Protein AF-A0A7Y2UEE7-F1 (afdb_monomer)

Solvent-accessible surface area (backbone atoms only — not comparable to full-atom values): 2125 Å² total; per-residue (Å²): 68,68,92,72,76,26,98,36,63,68,60,38,43,50,54,44,23,71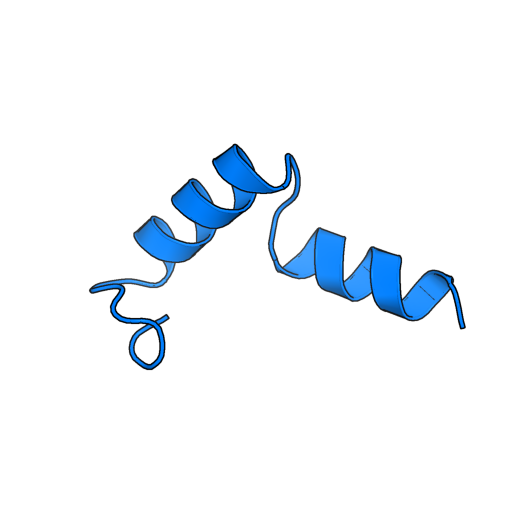,74,68,76,35,44,69,66,55,50,53,51,57,61,63,71,74,110

pLDDT: mean 85.19, std 9.76, range [50.78, 93.25]

Mean predicted aligned error: 5.0 Å

Structure (mmCIF, N/CA/C/O backbone):
data_AF-A0A7Y2UEE7-F1
#
_entry.id   AF-A0A7Y2UEE7-F1
#
loop_
_atom_site.group_PDB
_atom_site.id
_atom_site.type_symbol
_atom_site.label_atom_id
_atom_site.label_alt_id
_atom_site.label_comp_id
_atom_site.label_asym_id
_atom_site.label_entity_id
_atom_site.label_seq_id
_atom_site.pdbx_PDB_ins_code
_atom_site.Cartn_x
_atom_site.Cartn_y
_atom_site.Cartn_z
_atom_site.occupancy
_atom_site.B_iso_or_equiv
_atom_site.auth_seq_id
_atom_site.auth_comp_id
_atom_site.auth_asym_id
_atom_site.auth_atom_id
_atom_site.pdbx_PDB_model_num
ATOM 1 N N . ALA A 1 1 ? 3.934 -9.274 1.252 1.00 73.69 1 ALA A N 1
ATOM 2 C CA . ALA A 1 1 ? 4.504 -8.486 0.136 1.00 73.69 1 ALA A CA 1
ATOM 3 C C . ALA A 1 1 ? 4.987 -9.440 -0.942 1.00 73.69 1 ALA A C 1
ATOM 5 O O . ALA A 1 1 ? 4.250 -9.597 -1.900 1.00 73.69 1 ALA A O 1
ATOM 6 N N . LEU A 1 2 ? 6.102 -10.156 -0.736 1.00 77.19 2 LEU A N 1
ATOM 7 C CA . LEU A 1 2 ? 6.570 -11.183 -1.681 1.00 77.19 2 LEU A CA 1
ATOM 8 C C . LEU A 1 2 ? 5.530 -12.296 -1.896 1.00 77.19 2 LEU A C 1
ATOM 10 O O . LEU A 1 2 ? 5.167 -12.587 -3.025 1.00 77.19 2 LEU A O 1
ATOM 14 N N . ASP A 1 3 ? 4.951 -12.791 -0.802 1.00 79.31 3 ASP A N 1
ATOM 15 C CA . ASP A 1 3 ? 3.890 -13.812 -0.811 1.00 79.31 3 ASP A CA 1
ATOM 16 C C . ASP A 1 3 ? 2.581 -13.359 -1.492 1.00 79.31 3 ASP A C 1
ATOM 18 O O . ASP A 1 3 ? 1.747 -14.155 -1.890 1.00 79.31 3 ASP A O 1
ATOM 22 N N . SER A 1 4 ? 2.407 -12.048 -1.668 1.00 75.94 4 SER A N 1
ATOM 23 C CA . SER A 1 4 ? 1.212 -11.445 -2.273 1.00 75.94 4 SER A CA 1
ATOM 24 C C . SER A 1 4 ? 1.472 -10.954 -3.703 1.00 75.94 4 SER A C 1
ATOM 26 O O . SER A 1 4 ? 0.724 -10.117 -4.199 1.00 75.94 4 SER A O 1
ATOM 28 N N . GLY A 1 5 ? 2.573 -11.389 -4.330 1.00 86.56 5 GLY A N 1
ATOM 29 C CA . GLY A 1 5 ? 2.958 -11.003 -5.693 1.00 86.56 5 GLY A CA 1
ATOM 30 C C . GLY A 1 5 ? 3.612 -9.620 -5.832 1.00 86.56 5 GLY A C 1
ATOM 31 O O . GLY A 1 5 ? 3.817 -9.149 -6.947 1.00 86.56 5 GLY A O 1
ATOM 32 N N . PHE A 1 6 ? 3.962 -8.943 -4.732 1.00 85.44 6 PHE A N 1
ATOM 33 C CA . PHE A 1 6 ? 4.650 -7.650 -4.792 1.00 85.44 6 PHE A CA 1
ATOM 34 C C . PHE A 1 6 ? 6.163 -7.824 -4.717 1.00 85.44 6 PHE A C 1
ATOM 36 O O . PHE A 1 6 ? 6.687 -8.306 -3.713 1.00 85.44 6 PHE A O 1
ATOM 43 N N . ASN A 1 7 ? 6.865 -7.272 -5.709 1.00 85.88 7 ASN A N 1
ATOM 44 C CA . ASN A 1 7 ? 8.332 -7.240 -5.777 1.00 85.88 7 ASN A CA 1
ATOM 45 C C . ASN A 1 7 ? 9.000 -6.508 -4.600 1.00 85.88 7 ASN A C 1
ATOM 47 O O . ASN A 1 7 ? 10.205 -6.616 -4.397 1.00 85.88 7 ASN A O 1
ATOM 51 N N . SER A 1 8 ? 8.250 -5.713 -3.827 1.00 89.88 8 SER A N 1
ATOM 52 C CA . SER A 1 8 ? 8.791 -4.951 -2.700 1.00 89.88 8 SER A CA 1
ATOM 53 C C . SER A 1 8 ? 7.729 -4.537 -1.686 1.00 89.88 8 SER A C 1
ATOM 55 O O . SER A 1 8 ? 6.569 -4.282 -2.022 1.00 89.88 8 SER A O 1
ATOM 57 N N . LYS A 1 9 ? 8.160 -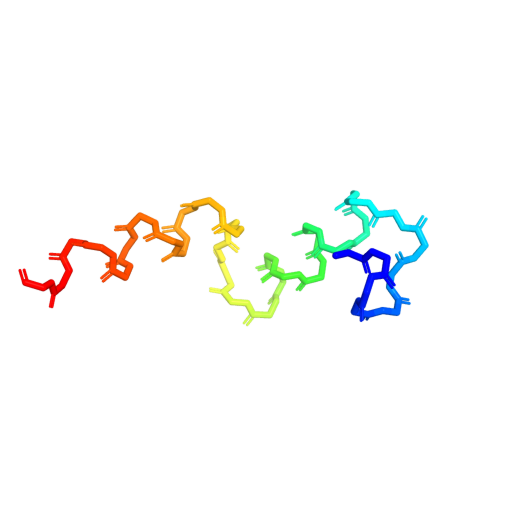4.381 -0.425 1.00 87.44 9 LYS A N 1
ATOM 58 C CA . LYS A 1 9 ? 7.326 -3.847 0.668 1.00 87.44 9 LYS A CA 1
ATOM 59 C C . LYS A 1 9 ? 6.800 -2.442 0.355 1.00 87.44 9 LYS A C 1
ATOM 61 O O . LYS A 1 9 ? 5.647 -2.155 0.653 1.00 87.44 9 LYS A O 1
ATOM 66 N N . ALA A 1 10 ? 7.610 -1.587 -0.271 1.00 89.12 10 ALA A N 1
ATOM 67 C CA . ALA A 1 10 ? 7.211 -0.226 -0.634 1.00 89.12 10 ALA A CA 1
ATOM 68 C C . ALA A 1 10 ? 6.036 -0.204 -1.629 1.00 89.12 10 ALA A C 1
ATOM 70 O O . ALA A 1 10 ? 5.080 0.546 -1.431 1.00 89.12 10 ALA A O 1
ATOM 71 N N . THR A 1 11 ? 6.069 -1.069 -2.649 1.00 90.62 11 THR A N 1
ATOM 72 C CA . THR A 1 11 ? 4.994 -1.202 -3.645 1.00 90.62 11 THR A CA 1
ATOM 73 C C . THR A 1 11 ? 3.708 -1.710 -3.006 1.00 90.62 11 THR A C 1
ATOM 75 O O . THR A 1 11 ? 2.650 -1.122 -3.219 1.00 90.62 11 THR A O 1
ATOM 78 N N . PHE A 1 12 ? 3.807 -2.734 -2.151 1.00 90.75 12 PHE A N 1
ATOM 79 C CA . PHE A 1 12 ? 2.666 -3.229 -1.380 1.00 90.75 12 PHE A CA 1
ATOM 80 C C . PHE A 1 12 ? 2.063 -2.131 -0.494 1.00 90.75 12 PHE A C 1
ATOM 82 O O . PHE A 1 12 ? 0.860 -1.903 -0.535 1.00 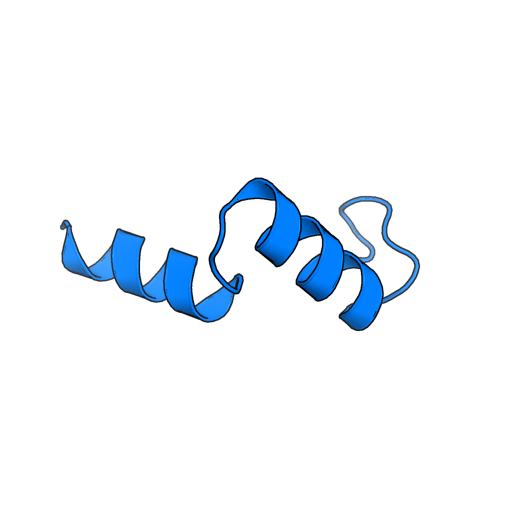90.75 12 PHE A O 1
ATOM 89 N N . ASN A 1 13 ? 2.889 -1.403 0.265 1.00 90.06 13 ASN A N 1
ATOM 90 C CA . ASN A 1 13 ? 2.418 -0.348 1.165 1.00 90.06 13 ASN A CA 1
ATOM 91 C C . ASN A 1 13 ? 1.704 0.780 0.408 1.00 90.06 13 ASN A C 1
ATOM 93 O O . ASN A 1 13 ? 0.677 1.269 0.875 1.00 90.06 13 ASN A O 1
ATOM 97 N N . ARG A 1 14 ? 2.227 1.183 -0.760 1.00 92.25 14 ARG A N 1
ATOM 98 C CA . ARG A 1 14 ? 1.592 2.186 -1.626 1.00 92.25 14 ARG A CA 1
ATOM 99 C C . ARG A 1 14 ? 0.249 1.698 -2.162 1.00 92.25 14 ARG A C 1
ATOM 101 O O . A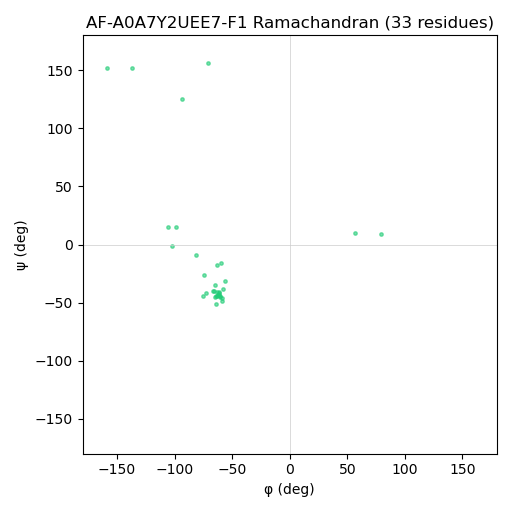RG A 1 14 ? -0.743 2.396 -1.990 1.00 92.25 14 ARG A O 1
ATOM 108 N N . ALA A 1 15 ? 0.208 0.504 -2.752 1.00 92.19 15 ALA A N 1
ATOM 109 C CA . ALA A 1 15 ? -1.023 -0.070 -3.293 1.00 92.19 15 ALA A CA 1
ATOM 110 C C . ALA A 1 15 ? -2.090 -0.254 -2.203 1.00 92.19 15 ALA A C 1
ATOM 112 O O . ALA A 1 15 ? -3.238 0.145 -2.376 1.00 92.19 15 ALA A O 1
ATOM 113 N N . PHE A 1 16 ? -1.693 -0.771 -1.039 1.00 92.12 16 PHE A N 1
ATOM 114 C CA . PHE A 1 16 ? -2.587 -0.970 0.098 1.00 92.12 16 PHE A CA 1
ATOM 115 C C . PHE A 1 16 ? -3.153 0.354 0.624 1.00 92.12 16 PHE A C 1
ATOM 117 O O . PHE A 1 16 ? -4.344 0.434 0.930 1.00 92.12 16 PHE A O 1
ATOM 124 N N . LYS A 1 17 ? -2.326 1.407 0.688 1.00 92.69 17 LYS A N 1
ATOM 125 C CA . LYS A 1 17 ? -2.777 2.746 1.083 1.00 92.69 17 LYS A CA 1
ATOM 126 C C . LYS A 1 17 ? -3.745 3.351 0.073 1.00 92.69 17 LYS A C 1
ATOM 128 O O . LYS A 1 17 ? -4.714 3.961 0.495 1.00 92.69 17 LYS A O 1
ATOM 133 N N . LEU A 1 18 ? -3.515 3.175 -1.226 1.00 92.44 18 LEU A N 1
ATOM 134 C CA . LEU A 1 18 ? -4.435 3.668 -2.255 1.00 92.44 18 LEU A CA 1
ATOM 135 C C . LEU A 1 18 ? -5.785 2.941 -2.215 1.00 92.44 18 LEU A C 1
ATOM 137 O O . LEU A 1 18 ? -6.819 3.577 -2.356 1.00 92.44 18 LEU A O 1
ATOM 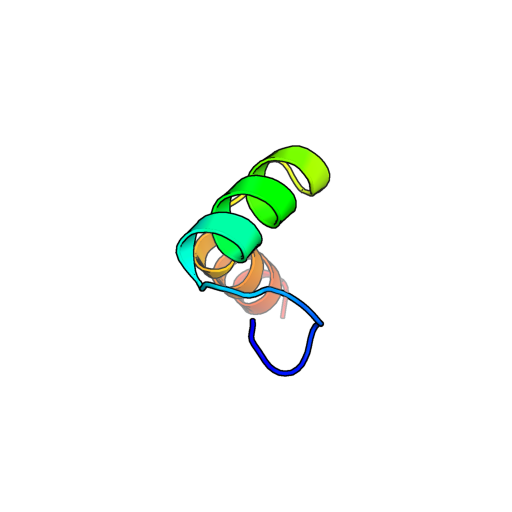141 N N . TYR A 1 19 ? -5.776 1.626 -1.988 1.00 92.06 19 TYR A N 1
ATOM 142 C CA . TYR A 1 19 ? -6.994 0.817 -1.953 1.00 92.06 19 TYR A CA 1
ATOM 143 C C . TYR A 1 19 ? -7.814 1.001 -0.667 1.00 92.06 19 TYR A C 1
ATOM 145 O O . TYR A 1 19 ? -9.035 1.105 -0.712 1.00 92.06 19 TYR A O 1
ATOM 153 N N . SER A 1 20 ? -7.155 1.019 0.495 1.00 89.19 20 SER A N 1
ATOM 154 C CA . SER A 1 20 ? -7.829 1.044 1.805 1.00 89.19 20 SER A CA 1
ATOM 155 C C . SER A 1 20 ? -7.856 2.422 2.476 1.00 89.19 20 SER A C 1
ATOM 157 O O . SER A 1 20 ? -8.356 2.550 3.598 1.00 89.19 20 SER A O 1
ATOM 159 N N . SER A 1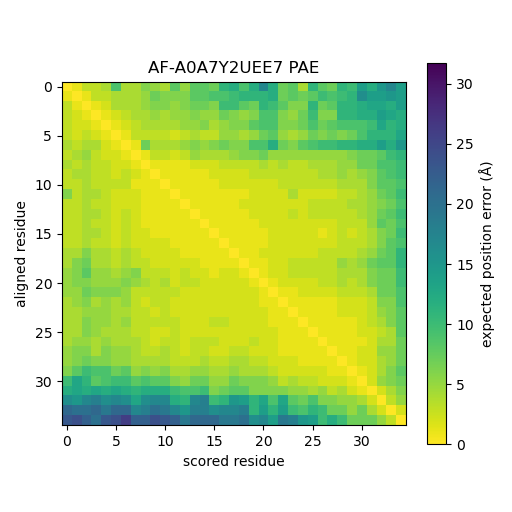 21 ? -7.262 3.433 1.833 1.00 93.25 21 SER A N 1
ATOM 160 C CA . SER A 1 21 ? -6.980 4.769 2.385 1.00 93.25 21 SER A CA 1
ATOM 161 C C . SER A 1 21 ? -6.132 4.771 3.668 1.00 93.25 21 SER A C 1
ATOM 163 O O . SER A 1 21 ? -5.978 5.807 4.307 1.00 93.25 21 SER A O 1
ATOM 165 N N . GLN A 1 22 ? -5.555 3.629 4.055 1.00 91.00 22 GLN A N 1
ATOM 166 C CA . GLN A 1 22 ? -4.801 3.437 5.296 1.00 91.00 22 GLN A CA 1
ATOM 167 C C . GLN A 1 22 ? -3.534 2.625 5.035 1.00 91.00 22 GLN A C 1
ATOM 169 O O . GLN A 1 22 ? -3.476 1.787 4.140 1.00 91.00 22 GLN A O 1
ATOM 174 N N . THR A 1 23 ? -2.491 2.830 5.831 1.00 92.06 23 THR A N 1
ATOM 175 C CA . THR A 1 23 ? -1.323 1.945 5.795 1.00 92.06 23 THR A CA 1
ATOM 176 C C . THR A 1 23 ? -1.662 0.569 6.391 1.00 92.06 23 THR A C 1
ATOM 178 O O . THR A 1 23 ? -2.545 0.455 7.247 1.00 92.06 23 THR A O 1
ATOM 181 N N . PRO A 1 24 ? -0.930 -0.502 6.026 1.00 88.88 24 PRO A N 1
ATOM 182 C CA . PRO A 1 24 ? -1.159 -1.833 6.598 1.00 88.88 24 PRO A CA 1
ATOM 183 C C 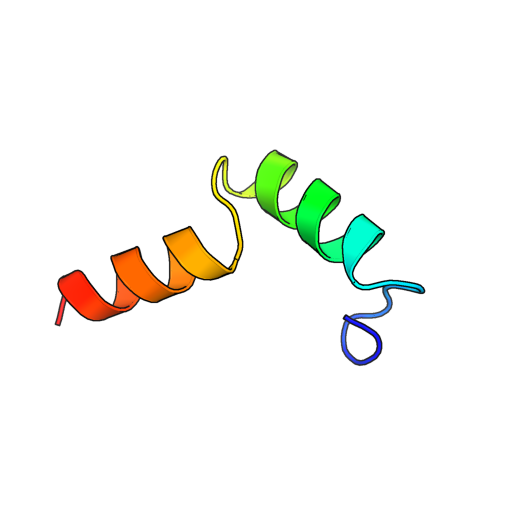. PRO A 1 24 ? -1.060 -1.875 8.131 1.00 88.88 24 PRO A C 1
ATOM 185 O O . PRO A 1 24 ? -1.718 -2.680 8.789 1.00 88.88 24 PRO A O 1
ATOM 188 N N . SER A 1 25 ? -0.223 -1.023 8.726 1.00 89.19 25 SER A N 1
ATOM 189 C CA . SER A 1 25 ? -0.086 -0.920 10.182 1.00 89.19 25 SER A CA 1
ATOM 190 C C . SER A 1 25 ? -1.291 -0.234 10.828 1.00 89.19 25 SER A C 1
ATOM 192 O O . SER A 1 25 ? -1.784 -0.725 11.842 1.00 89.19 25 SER A O 1
ATOM 194 N N . GLU A 1 26 ? -1.809 0.838 10.223 1.00 90.50 26 GLU A N 1
ATOM 195 C CA . GLU A 1 26 ? -3.039 1.506 10.675 1.00 90.50 26 GLU A CA 1
ATOM 196 C C . GLU A 1 26 ? -4.248 0.578 10.565 1.00 90.50 26 GLU A C 1
ATOM 198 O O . GLU A 1 26 ? -4.998 0.438 11.529 1.00 90.50 26 GLU A O 1
ATOM 203 N N . TYR A 1 27 ? -4.383 -0.147 9.450 1.00 90.25 27 TYR A N 1
ATOM 204 C CA . TYR A 1 27 ? -5.462 -1.117 9.262 1.00 90.25 27 TYR A CA 1
ATOM 205 C C . TYR A 1 27 ? -5.430 -2.229 10.319 1.00 90.25 27 TYR A C 1
ATOM 207 O O . TYR A 1 27 ? -6.455 -2.543 10.926 1.00 90.25 27 TYR A O 1
ATOM 215 N N . ARG A 1 28 ? -4.245 -2.794 10.604 1.00 89.31 28 ARG A N 1
ATOM 216 C CA . ARG A 1 28 ? -4.075 -3.797 11.672 1.00 89.31 28 ARG A CA 1
ATOM 217 C C . ARG A 1 28 ? -4.441 -3.240 13.046 1.00 89.31 28 ARG A C 1
ATOM 219 O O . ARG A 1 28 ? -5.109 -3.923 13.818 1.00 89.31 28 ARG A O 1
ATOM 226 N N . LYS A 1 29 ? -4.043 -2.000 13.346 1.00 89.88 29 LYS A N 1
ATOM 227 C CA . LYS A 1 29 ? -4.396 -1.329 14.604 1.00 89.88 29 LYS A CA 1
ATOM 228 C C . LYS A 1 29 ? -5.907 -1.099 14.709 1.00 89.88 29 LYS A C 1
ATOM 230 O O . LYS A 1 29 ? -6.485 -1.402 15.746 1.00 89.88 29 LYS A O 1
ATOM 235 N N . SER A 1 30 ? -6.543 -0.641 13.631 1.00 86.00 30 SER A N 1
ATOM 236 C CA . SER A 1 30 ? -7.992 -0.418 13.547 1.00 86.00 30 SER A CA 1
ATOM 237 C C . SER A 1 30 ? -8.787 -1.713 13.745 1.00 86.00 30 SER A C 1
ATOM 239 O O . SER A 1 30 ? -9.739 -1.746 14.520 1.00 86.00 30 SER A O 1
ATOM 241 N N . LYS A 1 31 ? -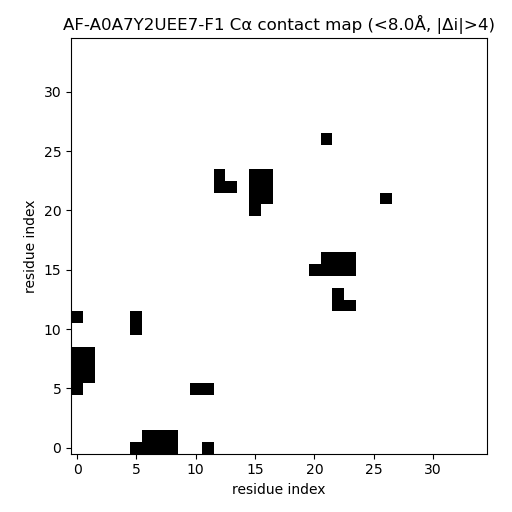8.350 -2.821 13.129 1.00 81.88 31 LYS A N 1
ATOM 242 C CA . LYS A 1 31 ? -8.961 -4.145 13.329 1.00 81.88 31 LYS A CA 1
ATOM 243 C C . LYS A 1 31 ? -8.811 -4.665 14.759 1.00 81.88 31 LYS A C 1
ATOM 245 O O . LYS A 1 31 ? -9.733 -5.297 15.253 1.00 81.88 31 LYS A O 1
ATOM 250 N N . ARG A 1 32 ? -7.690 -4.377 15.431 1.00 79.50 32 ARG A N 1
ATOM 251 C CA . ARG A 1 32 ? -7.455 -4.792 16.825 1.00 79.50 32 ARG A CA 1
ATOM 252 C C . ARG A 1 32 ? -8.257 -3.980 17.849 1.00 79.50 32 ARG A C 1
ATOM 254 O O . ARG A 1 32 ? -8.534 -4.490 18.921 1.00 79.50 32 ARG A O 1
ATOM 261 N N . LEU A 1 33 ? -8.618 -2.737 17.528 1.00 65.25 33 LEU A N 1
ATOM 262 C CA . LEU A 1 33 ? -9.412 -1.855 18.397 1.00 65.25 33 LEU A CA 1
ATOM 263 C C . LEU A 1 33 ? -10.928 -2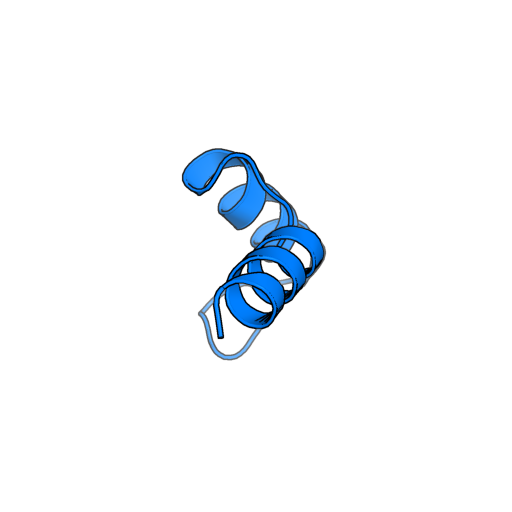.120 18.330 1.00 65.25 33 LEU A C 1
ATOM 265 O O . LEU A 1 33 ? -11.667 -1.544 19.116 1.00 65.25 33 LEU A O 1
ATOM 269 N N . LYS A 1 34 ? -11.394 -2.958 17.394 1.00 59.16 34 LYS A N 1
ATOM 270 C CA . LYS A 1 34 ? -12.810 -3.344 17.241 1.00 59.16 34 LYS A CA 1
ATOM 271 C C . LYS A 1 34 ? -13.155 -4.704 17.878 1.00 59.16 34 LYS A C 1
ATOM 273 O O . LYS A 1 34 ? -14.185 -5.270 17.522 1.00 59.16 34 LYS A O 1
ATOM 278 N N . SER A 1 35 ? -12.290 -5.239 18.742 1.00 50.78 35 SER A N 1
ATOM 279 C CA . SER A 1 35 ? -12.504 -6.516 19.439 1.00 50.78 35 SER A CA 1
ATOM 280 C C . SER A 1 35 ? -12.934 -6.316 20.880 1.00 50.78 35 SER A C 1
ATOM 282 O O . SER A 1 35 ? -12.554 -5.277 21.461 1.00 50.78 35 SER A O 1
#

Radius of gyration: 10.66 Å; Cα contacts (8 Å, |Δi|>4): 21; chains: 1; bounding box: 22×19×25 Å

Sequence (35 aa):
ALDSGFNSKATFNRAFKLYSSQTPSEYRKSKRLKS

Secondary structure (DSSP, 8-state):
-GGGT-S-HHHHHHHHHHHHSS-HHHHHHHHHTT-

Foldseek 3Di:
DVVVVDPDPVVVQVVCCVVVVDGPVVVVVVVVVVD